Protein AF-A0A838IVP4-F1 (afdb_monomer)

Mean predicted aligned error: 7.61 Å

Foldseek 3Di:
DDPPVAVVVVVVQVVCVVVVDQFDEAECEQPAADDYDDTHAYEYEYEQNQDAHSQVVLVVCPVVYFYEEAKYVFQPQWDWDWDADPVRDIDIDTDDGDADPVRHGDGRIDGTPHYDYQDPVCVVVVDRPRVVVRVVRSVVVVVVVVPPD

Radius of gyration: 17.51 Å; Cα contacts (8 Å, |Δi|>4): 253; chains: 1; bounding box: 40×42×55 Å

pLDDT: mean 85.74, std 12.8, range [40.28, 98.19]

Solvent-accessible surface area (backbone atoms only — not comparable to full-atom values): 8438 Å² total; per-residue (Å²): 131,85,80,62,56,62,68,48,50,55,50,50,51,51,53,40,42,74,74,66,50,79,64,50,77,49,78,31,57,77,29,77,54,74,80,91,89,90,83,70,56,36,22,36,37,38,24,59,66,12,23,35,36,33,32,46,50,45,54,73,37,44,87,74,27,50,28,27,10,34,54,30,59,47,44,35,25,45,44,68,47,80,43,83,42,98,88,76,49,75,45,78,41,80,75,47,74,42,58,43,98,86,68,47,76,37,61,38,49,42,77,37,78,44,74,33,72,85,49,66,73,49,35,75,72,75,45,53,59,37,61,53,52,36,54,50,54,40,48,51,54,50,50,57,69,64,70,75,116

Secondary structure (DSSP, 8-state):
----HHHHHHHHHHHHHHTT---EEEE-TT---------SSEEEEE-TT--THHHHHHHHHBTTBEEEES---S-TTEEEEEEE-TTS-EEEEEEEE-B-TTSPBPPSSPPPSEE----HHHHHTT--HHHHHHHHHHHHHHHHHHTT-

Sequence (149 aa):
PALRVAPRVHALVAEATAAGATAIIVDVRDNPGGALTDCGPIAVVVNGASASCAEFLALDLQGRGLVIGEQTAGVADSTTAFFALPNGAGLQVTTAMVQNADGSTYASSVMPDVPVDDDLMVLANGIDAPLQAALEAVREALEAASGGL

Structure (mmCIF, N/CA/C/O backbone):
data_AF-A0A838IVP4-F1
#
_entry.id   AF-A0A838IVP4-F1
#
loop_
_atom_site.group_PDB
_atom_site.id
_atom_site.type_symbol
_atom_site.label_atom_id
_atom_site.label_alt_id
_atom_site.label_comp_id
_atom_site.label_asym_id
_atom_site.label_entity_id
_atom_site.label_seq_id
_atom_site.pdbx_PDB_ins_code
_atom_site.Cartn_x
_atom_site.Cartn_y
_atom_site.Cartn_z
_atom_site.occupancy
_atom_site.B_iso_or_equiv
_atom_site.auth_seq_id
_atom_site.auth_comp_id
_atom_site.auth_asym_id
_atom_site.auth_atom_id
_atom_site.pdbx_PDB_model_num
ATOM 1 N N . PRO A 1 1 ? -11.445 -1.446 -24.063 1.00 44.41 1 PRO A N 1
ATOM 2 C CA . PRO A 1 1 ? -12.098 -0.434 -23.197 1.00 44.41 1 PRO A CA 1
ATOM 3 C C . PRO A 1 1 ? -11.256 -0.156 -21.942 1.00 44.41 1 PRO A C 1
ATOM 5 O O . PRO A 1 1 ? -10.952 -1.087 -21.206 1.00 44.41 1 PRO A O 1
ATOM 8 N N . ALA A 1 2 ? -10.820 1.092 -21.740 1.00 49.38 2 ALA A N 1
ATOM 9 C CA . ALA A 1 2 ? -10.017 1.462 -20.573 1.00 49.38 2 ALA A CA 1
ATOM 10 C C . ALA A 1 2 ? -10.824 1.234 -19.286 1.00 49.38 2 ALA A C 1
ATOM 12 O O . ALA A 1 2 ? -11.928 1.766 -19.141 1.00 49.38 2 ALA A O 1
ATOM 13 N N . LEU A 1 3 ? -10.285 0.417 -18.379 1.00 52.03 3 LEU A N 1
ATOM 14 C CA . LEU A 1 3 ? -10.863 0.165 -17.065 1.00 52.03 3 LEU A CA 1
ATOM 15 C C . LEU A 1 3 ? -10.894 1.497 -16.297 1.00 52.03 3 LEU A C 1
ATOM 17 O O . LEU A 1 3 ? -9.851 2.045 -15.949 1.00 52.03 3 LEU A O 1
ATOM 21 N N . ARG A 1 4 ? -12.084 2.059 -16.056 1.00 70.50 4 ARG A N 1
ATOM 22 C CA . ARG A 1 4 ? -12.240 3.273 -15.237 1.00 70.50 4 ARG A CA 1
ATOM 23 C C . ARG A 1 4 ? -12.262 2.897 -13.756 1.00 70.50 4 ARG A C 1
ATOM 25 O O . ARG A 1 4 ? -13.304 2.974 -13.113 1.00 70.50 4 ARG A O 1
ATOM 32 N N . VAL A 1 5 ? -11.110 2.460 -13.247 1.00 70.69 5 VAL A N 1
ATOM 33 C CA . VAL A 1 5 ? -10.949 1.960 -11.871 1.00 70.69 5 VAL A CA 1
ATOM 34 C C . VAL A 1 5 ? -11.317 3.028 -10.847 1.00 70.69 5 VAL A C 1
ATOM 36 O O . VAL A 1 5 ? -12.190 2.780 -10.028 1.00 70.69 5 VAL A O 1
ATOM 39 N N . ALA A 1 6 ? -10.750 4.235 -10.939 1.00 71.75 6 ALA A N 1
ATOM 40 C CA . ALA A 1 6 ? -11.013 5.287 -9.953 1.00 71.75 6 ALA A CA 1
ATOM 41 C C . ALA A 1 6 ? -12.509 5.667 -9.858 1.00 71.75 6 ALA A C 1
ATOM 43 O O . ALA A 1 6 ? -13.072 5.558 -8.770 1.00 71.75 6 ALA A O 1
ATOM 44 N N . PRO A 1 7 ? -13.225 5.980 -10.961 1.00 79.38 7 PRO A N 1
ATOM 45 C CA . PRO A 1 7 ? -14.673 6.201 -10.895 1.00 79.38 7 PRO A CA 1
ATOM 46 C C . PRO A 1 7 ? -15.460 5.015 -10.326 1.00 79.38 7 PRO A C 1
ATOM 48 O O . PRO A 1 7 ? -16.473 5.215 -9.662 1.00 79.38 7 PRO A O 1
ATOM 51 N N . ARG A 1 8 ? -15.004 3.779 -10.572 1.00 82.81 8 ARG A N 1
ATOM 52 C CA . ARG A 1 8 ? -15.633 2.582 -10.008 1.00 82.81 8 ARG A CA 1
ATOM 53 C C . ARG A 1 8 ? -15.407 2.479 -8.501 1.00 82.81 8 ARG A C 1
ATOM 55 O O . ARG A 1 8 ? -16.356 2.142 -7.806 1.00 82.81 8 ARG A O 1
ATOM 62 N N . VAL A 1 9 ? -14.210 2.792 -8.004 1.00 81.44 9 VAL A N 1
ATOM 63 C CA . VAL A 1 9 ? -13.911 2.828 -6.563 1.00 81.44 9 VAL A CA 1
ATOM 64 C C . VAL A 1 9 ? -14.780 3.875 -5.869 1.00 81.44 9 VAL A C 1
ATOM 66 O O . VAL A 1 9 ? -15.460 3.530 -4.911 1.00 81.44 9 VAL A O 1
ATOM 69 N N . HIS A 1 10 ? -14.872 5.099 -6.401 1.00 79.50 10 HIS A N 1
ATOM 70 C CA . HIS A 1 10 ? -15.760 6.127 -5.838 1.00 79.50 10 HIS A CA 1
ATOM 71 C C . HIS A 1 10 ? -17.225 5.674 -5.789 1.00 79.50 10 HIS A C 1
ATOM 73 O O . HIS A 1 10 ? -17.902 5.885 -4.785 1.00 79.50 10 HIS A O 1
ATOM 79 N N . ALA A 1 11 ? -17.717 5.029 -6.853 1.00 82.38 11 ALA A N 1
ATOM 80 C CA . ALA A 1 11 ? -19.081 4.509 -6.884 1.00 82.38 11 ALA A CA 1
ATOM 81 C C . ALA A 1 11 ? -19.301 3.408 -5.834 1.00 82.38 11 ALA A C 1
ATOM 83 O O . ALA A 1 11 ? -20.294 3.448 -5.118 1.00 82.38 11 ALA A O 1
ATOM 84 N N . LEU A 1 12 ? -18.361 2.466 -5.702 1.00 86.19 12 LEU A N 1
ATOM 85 C CA . LEU A 1 12 ? -18.439 1.387 -4.713 1.00 86.19 12 LEU A CA 1
ATOM 86 C C . LEU A 1 12 ? -1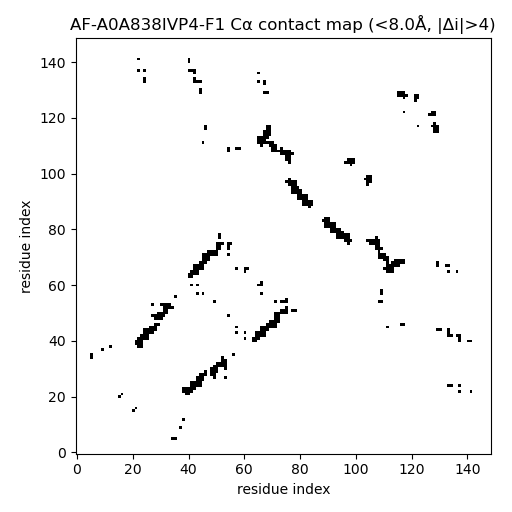8.369 1.914 -3.276 1.00 86.19 12 LEU A C 1
ATOM 88 O O . LEU A 1 12 ? -19.112 1.440 -2.422 1.00 86.19 12 LEU A O 1
ATOM 92 N N . VAL A 1 13 ? -17.524 2.914 -3.014 1.00 85.88 13 VAL A N 1
ATOM 93 C CA . VAL A 1 13 ? -17.468 3.592 -1.712 1.00 85.88 13 VAL A CA 1
ATOM 94 C C . VAL A 1 13 ? -18.801 4.276 -1.417 1.00 85.88 13 VAL A C 1
ATOM 96 O O . VAL A 1 13 ? -19.362 4.069 -0.347 1.00 85.88 13 VAL A O 1
ATOM 99 N N . ALA A 1 14 ? -19.360 5.019 -2.377 1.00 82.12 14 ALA A N 1
ATOM 100 C CA . ALA A 1 14 ? -20.654 5.675 -2.205 1.00 82.12 14 ALA A CA 1
ATOM 101 C C . ALA A 1 14 ? -21.798 4.671 -1.963 1.00 82.12 14 ALA A C 1
ATOM 103 O O . ALA A 1 14 ? -22.635 4.898 -1.090 1.00 82.12 14 ALA A O 1
ATOM 104 N N . GLU A 1 15 ? -21.823 3.553 -2.696 1.00 89.31 15 GLU A N 1
ATOM 105 C CA . GLU A 1 15 ? -22.780 2.455 -2.502 1.00 89.31 15 GLU A CA 1
ATOM 106 C C . GLU A 1 15 ? -22.645 1.831 -1.103 1.00 89.31 15 GLU A C 1
ATOM 108 O O . GLU A 1 15 ? -23.648 1.655 -0.408 1.00 89.31 15 GLU A O 1
ATOM 113 N N . ALA A 1 16 ? -21.418 1.547 -0.657 1.00 85.94 16 ALA A N 1
ATOM 114 C CA . ALA A 1 16 ? -21.156 0.982 0.664 1.00 85.94 16 ALA A CA 1
ATOM 115 C C . ALA A 1 16 ? -21.564 1.945 1.789 1.00 85.94 16 ALA A C 1
ATOM 117 O O . ALA A 1 16 ? -22.243 1.538 2.732 1.00 85.94 16 ALA A O 1
ATOM 118 N N . THR A 1 17 ? -21.223 3.232 1.674 1.00 89.12 17 THR A N 1
ATOM 119 C CA . THR A 1 17 ? -21.640 4.262 2.636 1.00 89.12 17 THR A CA 1
ATOM 120 C C . THR A 1 17 ? -23.161 4.403 2.680 1.00 89.12 17 THR A C 1
ATOM 122 O O . THR A 1 17 ? -23.735 4.463 3.766 1.00 89.12 17 THR A O 1
ATOM 125 N N . ALA A 1 18 ? -23.846 4.383 1.530 1.00 86.94 18 ALA A N 1
ATOM 126 C CA . ALA A 1 18 ? -25.310 4.409 1.478 1.00 86.94 18 ALA A CA 1
ATOM 127 C C . ALA A 1 18 ? -25.954 3.165 2.122 1.00 86.94 18 ALA A C 1
ATOM 129 O O . ALA A 1 18 ? -27.059 3.252 2.656 1.00 86.94 18 ALA A O 1
ATOM 130 N N . ALA A 1 19 ? -25.255 2.027 2.115 1.00 91.75 19 ALA A N 1
ATOM 131 C CA . ALA A 1 19 ? -25.651 0.803 2.808 1.00 91.75 19 ALA A CA 1
ATOM 132 C C . ALA A 1 19 ? -25.294 0.789 4.312 1.00 91.75 19 ALA A C 1
ATOM 134 O O . ALA A 1 19 ? -25.546 -0.208 4.987 1.00 91.75 19 ALA A O 1
ATOM 135 N N . GLY A 1 20 ? -24.734 1.879 4.849 1.00 89.62 20 GLY A N 1
ATOM 136 C CA . GLY A 1 20 ? -24.399 2.022 6.268 1.00 89.62 20 GLY A CA 1
ATOM 137 C C . GLY A 1 20 ? -22.970 1.620 6.640 1.00 89.62 20 GLY A C 1
ATOM 138 O O . GLY A 1 20 ? -22.672 1.527 7.828 1.00 89.62 20 GLY A O 1
ATOM 139 N N . ALA A 1 21 ? -22.079 1.387 5.669 1.00 86.44 21 ALA A N 1
ATOM 140 C CA . ALA A 1 21 ? -20.661 1.194 5.964 1.00 86.44 21 ALA A CA 1
ATOM 141 C C . ALA A 1 21 ? -20.048 2.488 6.521 1.00 86.44 21 ALA A C 1
ATOM 143 O O . ALA A 1 21 ? -20.184 3.561 5.931 1.00 86.44 21 ALA A O 1
ATOM 144 N N . THR A 1 22 ? -19.353 2.376 7.651 1.00 84.69 22 THR A N 1
ATOM 145 C CA . THR A 1 22 ? -18.769 3.513 8.382 1.00 84.69 22 THR A CA 1
ATOM 146 C C . THR A 1 22 ? -17.251 3.604 8.263 1.00 84.69 22 THR A C 1
ATOM 148 O O . THR A 1 22 ? -16.674 4.616 8.655 1.00 84.69 22 THR A O 1
ATOM 151 N N . ALA A 1 23 ? -16.598 2.579 7.711 1.00 83.06 23 ALA A N 1
ATOM 152 C CA . ALA A 1 23 ? -15.155 2.544 7.522 1.00 83.06 23 ALA A CA 1
ATOM 153 C C . ALA A 1 23 ? -14.744 1.674 6.329 1.00 83.06 23 ALA A C 1
ATOM 155 O O . ALA A 1 23 ? -15.552 0.910 5.793 1.00 83.06 23 ALA A O 1
ATOM 156 N N . ILE A 1 24 ? -13.483 1.814 5.916 1.00 83.62 24 ILE A N 1
ATOM 157 C CA . ILE A 1 24 ? -12.900 1.119 4.766 1.00 83.62 24 ILE A CA 1
ATOM 158 C C . ILE A 1 24 ? -11.581 0.470 5.195 1.00 83.62 24 ILE A C 1
ATOM 160 O O . ILE A 1 24 ? -10.732 1.116 5.805 1.00 83.62 24 ILE A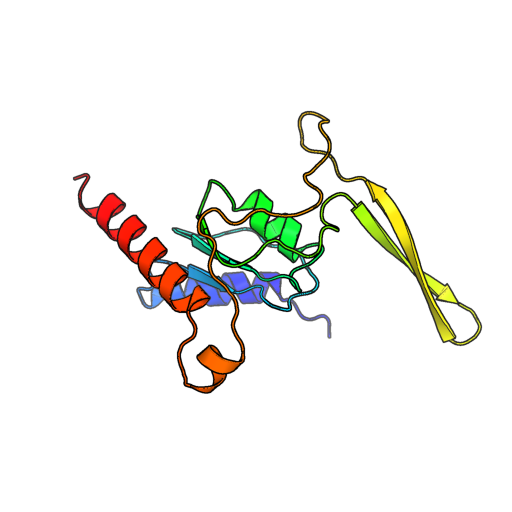 O 1
ATOM 164 N N . ILE A 1 25 ? -11.403 -0.799 4.831 1.00 82.38 25 ILE A N 1
ATOM 165 C CA . ILE A 1 25 ? -10.097 -1.464 4.841 1.00 82.38 25 ILE A CA 1
ATOM 166 C C . ILE A 1 25 ? -9.584 -1.449 3.407 1.00 82.38 25 ILE A C 1
ATOM 168 O O . ILE A 1 25 ? -10.286 -1.893 2.494 1.00 82.38 25 ILE A O 1
ATOM 172 N N . VAL A 1 26 ? -8.380 -0.917 3.210 1.00 83.56 26 VAL A N 1
ATOM 173 C CA . VAL A 1 26 ? -7.724 -0.894 1.903 1.00 83.56 26 VAL A CA 1
ATOM 174 C C . VAL A 1 26 ? -6.640 -1.965 1.900 1.00 83.56 26 VAL A C 1
ATOM 176 O O . VAL A 1 26 ? -5.555 -1.769 2.441 1.00 83.56 26 VAL A O 1
ATOM 179 N N . ASP A 1 27 ? -6.957 -3.113 1.305 1.00 83.12 27 ASP A N 1
ATOM 180 C CA . ASP A 1 27 ? -5.996 -4.198 1.115 1.00 83.12 27 ASP A CA 1
ATOM 181 C C . ASP A 1 27 ? -5.228 -3.985 -0.196 1.00 83.12 27 ASP A C 1
ATOM 183 O O . ASP A 1 27 ? -5.810 -4.002 -1.287 1.00 83.12 27 ASP A O 1
ATOM 187 N N . VAL A 1 28 ? -3.925 -3.727 -0.080 1.00 80.62 28 VAL A N 1
ATOM 188 C CA . VAL A 1 28 ? -2.997 -3.584 -1.212 1.00 80.62 28 VAL A CA 1
ATOM 189 C C . VAL A 1 28 ? -1.864 -4.605 -1.159 1.00 80.62 28 VAL A C 1
ATOM 191 O O . VAL A 1 28 ? -0.834 -4.416 -1.819 1.00 80.62 28 VAL A O 1
ATOM 194 N N . ARG A 1 29 ? -2.042 -5.705 -0.416 1.00 81.44 29 ARG A N 1
ATOM 195 C CA . ARG A 1 29 ? -1.151 -6.861 -0.544 1.00 81.44 29 ARG A CA 1
ATOM 196 C C . ARG A 1 29 ? -1.133 -7.311 -2.000 1.00 81.44 29 ARG A C 1
ATOM 198 O O . ARG A 1 29 ? -2.160 -7.316 -2.683 1.00 81.44 29 ARG A O 1
ATOM 205 N N . ASP A 1 30 ? 0.068 -7.582 -2.497 1.00 76.19 30 ASP A N 1
ATOM 206 C CA . ASP A 1 30 ? 0.324 -8.001 -3.879 1.00 76.19 30 ASP A CA 1
ATOM 207 C C . ASP A 1 30 ? -0.138 -7.008 -4.975 1.00 76.19 30 ASP A C 1
ATOM 209 O O . ASP A 1 30 ? -0.232 -7.366 -6.154 1.00 76.19 30 ASP A O 1
ATOM 213 N N . ASN A 1 31 ? -0.415 -5.742 -4.627 1.00 75.06 31 ASN A N 1
ATOM 214 C CA . ASN A 1 31 ? -0.797 -4.708 -5.591 1.00 75.06 31 ASN A CA 1
ATOM 215 C C . ASN A 1 31 ? 0.441 -3.977 -6.164 1.00 75.06 31 ASN A C 1
ATOM 217 O O . ASN A 1 31 ? 1.194 -3.370 -5.402 1.00 75.06 31 ASN A O 1
ATOM 221 N N . PRO A 1 32 ? 0.634 -3.948 -7.500 1.00 52.62 32 PRO A N 1
ATOM 222 C CA . PRO A 1 32 ? 1.786 -3.299 -8.129 1.00 52.62 32 PRO A CA 1
ATOM 223 C C . PRO A 1 32 ? 1.630 -1.783 -8.399 1.00 52.62 32 PRO A C 1
ATOM 225 O O . PRO A 1 32 ? 2.589 -1.170 -8.867 1.00 52.62 32 PRO A O 1
ATOM 228 N N . GLY A 1 33 ? 0.457 -1.163 -8.174 1.00 60.50 33 GLY A N 1
ATOM 229 C CA . GLY A 1 33 ? 0.285 0.305 -8.201 1.00 60.50 33 GLY A CA 1
ATOM 230 C C . GLY A 1 33 ? -0.967 0.893 -8.905 1.00 60.50 33 GLY A C 1
ATOM 231 O O . GLY A 1 33 ? -1.844 0.168 -9.371 1.00 60.50 33 GLY A O 1
ATOM 232 N N . GLY A 1 34 ? -1.072 2.239 -8.970 1.00 63.06 34 GLY A N 1
ATOM 233 C CA . GLY A 1 34 ? -2.248 3.035 -9.397 1.00 63.06 34 GLY A CA 1
ATOM 234 C C . GLY A 1 34 ? -2.372 4.422 -8.708 1.00 63.06 34 GLY A C 1
ATOM 235 O O . GLY A 1 34 ? -1.447 4.845 -8.029 1.00 63.06 34 GLY A O 1
ATOM 236 N N . ALA A 1 35 ? -3.501 5.142 -8.863 1.00 50.53 35 ALA A N 1
ATOM 237 C CA . ALA A 1 35 ? -3.775 6.451 -8.218 1.00 50.53 35 ALA A CA 1
ATOM 238 C C . ALA A 1 35 ? -5.163 6.491 -7.539 1.00 50.53 35 ALA A C 1
ATOM 240 O O . ALA A 1 35 ? -6.118 5.965 -8.118 1.00 50.53 35 ALA A O 1
ATOM 241 N N . LEU A 1 36 ? -5.292 7.124 -6.358 1.00 54.28 36 LEU A N 1
ATOM 242 C CA . LEU A 1 36 ? -6.507 7.102 -5.514 1.00 54.28 36 LEU A CA 1
ATOM 243 C C . LEU A 1 36 ? -6.688 8.375 -4.654 1.00 54.28 36 LEU A C 1
ATOM 245 O O . LEU A 1 36 ? -5.723 8.877 -4.088 1.00 54.28 36 LEU A O 1
ATOM 249 N N . THR A 1 37 ? -7.933 8.853 -4.508 1.00 50.12 37 THR A N 1
ATOM 250 C CA . THR A 1 37 ? -8.342 9.943 -3.591 1.00 50.12 37 THR A CA 1
ATOM 251 C C . THR A 1 37 ? -9.774 9.694 -3.074 1.00 50.12 37 THR A C 1
ATOM 253 O O . THR A 1 37 ? -10.651 9.608 -3.920 1.00 50.12 37 THR A O 1
ATOM 256 N N . ASP A 1 38 ? -9.990 9.568 -1.747 1.00 50.59 38 ASP A N 1
ATOM 257 C CA . ASP A 1 38 ? -11.253 9.679 -0.938 1.00 50.59 38 ASP A CA 1
ATOM 258 C C . ASP A 1 38 ? -11.541 8.482 0.012 1.00 50.59 38 ASP A C 1
ATOM 260 O O . ASP A 1 38 ? -11.954 7.427 -0.472 1.00 50.59 38 ASP A O 1
ATOM 264 N N . CYS A 1 39 ? -11.442 8.640 1.355 1.00 52.34 39 CYS A N 1
ATOM 265 C CA . CYS A 1 39 ? -11.995 7.685 2.356 1.00 52.34 39 CYS A CA 1
ATOM 266 C C . CYS A 1 39 ? -12.251 8.298 3.773 1.00 52.34 39 CYS A C 1
ATOM 268 O O . CYS A 1 39 ? -11.693 9.346 4.099 1.00 52.34 39 CYS A O 1
ATOM 270 N N . GLY A 1 40 ? -13.084 7.626 4.601 1.00 63.19 40 GLY A N 1
ATOM 271 C CA . GLY A 1 40 ? -13.333 7.867 6.051 1.00 63.19 40 GLY A CA 1
ATOM 272 C C . GLY A 1 40 ? -12.235 7.273 6.960 1.00 63.19 40 GLY A C 1
ATOM 273 O O . GLY A 1 40 ? -11.094 7.322 6.534 1.00 63.19 40 GLY A O 1
ATOM 274 N N . PRO A 1 41 ? -12.494 6.723 8.172 1.00 76.44 41 PRO A N 1
ATOM 275 C CA . PRO A 1 41 ? -11.473 5.985 8.937 1.00 76.44 41 PRO A CA 1
ATOM 276 C C . PRO A 1 41 ? -10.899 4.812 8.127 1.00 76.44 41 PRO A C 1
ATOM 278 O O . PRO A 1 41 ? -11.665 4.076 7.494 1.00 76.44 41 PRO A O 1
ATOM 281 N N . ILE A 1 42 ? -9.570 4.654 8.138 1.00 84.50 42 ILE A N 1
ATOM 282 C CA . ILE A 1 42 ? -8.834 3.740 7.246 1.00 84.50 42 ILE A CA 1
ATOM 283 C C . ILE A 1 42 ? -7.821 2.914 8.038 1.00 84.50 42 ILE A C 1
ATOM 285 O O . ILE A 1 42 ? -7.117 3.447 8.895 1.00 84.50 42 ILE A O 1
ATOM 289 N N . ALA A 1 43 ? -7.694 1.642 7.674 1.00 92.00 43 ALA A N 1
ATOM 290 C CA . ALA A 1 43 ? -6.471 0.870 7.869 1.00 92.00 43 ALA A CA 1
ATOM 291 C C . ALA A 1 43 ? -5.978 0.347 6.514 1.00 92.00 43 ALA A C 1
ATOM 293 O O . ALA A 1 43 ? -6.787 0.009 5.638 1.00 92.00 43 ALA A O 1
ATOM 294 N N . VAL A 1 44 ? -4.657 0.304 6.346 1.00 94.12 44 VAL A N 1
ATOM 295 C CA . VAL A 1 44 ? -3.979 -0.164 5.131 1.00 94.12 44 VAL A CA 1
ATOM 296 C C . VAL A 1 44 ? -3.206 -1.430 5.467 1.00 94.12 44 VAL A C 1
ATOM 298 O O . VAL A 1 44 ? -2.417 -1.427 6.409 1.00 94.12 44 VAL A O 1
ATOM 301 N N . VAL A 1 45 ? -3.418 -2.498 4.698 1.00 96.75 45 VAL A N 1
ATOM 302 C CA . VAL A 1 45 ? -2.689 -3.763 4.873 1.00 96.75 45 VAL A CA 1
ATOM 303 C C . VAL A 1 45 ? -1.597 -3.880 3.809 1.00 96.75 45 VAL A C 1
ATOM 305 O O . VAL A 1 45 ? -1.880 -3.713 2.619 1.00 96.75 45 VAL A O 1
ATOM 308 N N . VAL A 1 46 ? -0.362 -4.157 4.239 1.00 97.31 46 VAL A N 1
ATOM 309 C CA . VAL A 1 46 ? 0.838 -4.266 3.389 1.00 97.31 46 VAL A CA 1
ATOM 310 C C . VAL A 1 46 ? 1.669 -5.507 3.726 1.00 97.31 46 VAL A C 1
ATOM 312 O O . VAL A 1 46 ? 1.611 -6.015 4.842 1.00 97.31 46 VAL A O 1
ATOM 315 N N . ASN A 1 47 ? 2.473 -5.980 2.775 1.00 96.50 47 ASN A N 1
ATOM 316 C CA . ASN A 1 47 ? 3.463 -7.037 3.003 1.00 96.50 47 ASN A CA 1
ATOM 317 C C . ASN A 1 47 ? 4.770 -6.752 2.237 1.00 96.50 47 ASN A C 1
ATOM 319 O O . ASN A 1 47 ? 4.882 -5.746 1.528 1.00 96.50 47 ASN A O 1
ATOM 323 N N . GLY A 1 48 ? 5.746 -7.663 2.323 1.00 94.94 48 GLY A N 1
ATOM 324 C CA . GLY A 1 48 ? 7.018 -7.543 1.594 1.00 94.94 48 GLY A CA 1
ATOM 325 C C . GLY A 1 48 ? 6.908 -7.477 0.062 1.00 94.94 48 GLY A C 1
ATOM 326 O O . GLY A 1 48 ? 7.866 -7.077 -0.602 1.00 94.94 48 GLY A O 1
ATOM 327 N N . ALA A 1 49 ? 5.759 -7.845 -0.513 1.00 93.88 49 ALA A N 1
ATOM 328 C CA . ALA A 1 49 ? 5.493 -7.762 -1.948 1.00 93.88 49 ALA A CA 1
ATOM 329 C C . ALA A 1 49 ? 4.780 -6.460 -2.364 1.00 93.88 49 ALA A C 1
ATOM 331 O O . ALA A 1 49 ? 4.742 -6.144 -3.557 1.00 93.88 49 ALA A O 1
ATOM 332 N N . SER A 1 50 ? 4.247 -5.680 -1.417 1.00 95.31 50 SER A N 1
ATOM 333 C CA . SER A 1 50 ? 3.689 -4.353 -1.688 1.00 95.31 50 SER A CA 1
ATOM 334 C C . SER A 1 50 ? 4.790 -3.415 -2.197 1.00 95.31 50 SER A C 1
ATOM 336 O O . SER A 1 50 ? 5.823 -3.244 -1.550 1.00 95.31 50 SER A O 1
ATOM 338 N N . ALA A 1 51 ? 4.578 -2.809 -3.369 1.00 92.06 51 ALA A N 1
ATOM 339 C CA . ALA A 1 51 ? 5.601 -2.040 -4.075 1.00 92.06 51 ALA A CA 1
ATOM 340 C C . ALA A 1 51 ? 5.021 -0.827 -4.825 1.00 92.06 51 ALA A C 1
ATOM 342 O O . ALA A 1 51 ? 3.846 -0.794 -5.200 1.00 92.06 51 ALA A O 1
ATOM 343 N N . SER A 1 52 ? 5.870 0.159 -5.115 1.00 90.69 52 SER A N 1
ATOM 344 C CA . SER A 1 52 ? 5.565 1.299 -5.986 1.00 90.69 52 SER A CA 1
ATOM 345 C C . SER A 1 52 ? 4.320 2.067 -5.522 1.00 90.69 52 SER A C 1
ATOM 347 O O . SER A 1 52 ? 4.314 2.579 -4.408 1.00 90.69 52 SER A O 1
ATOM 349 N N . CYS A 1 53 ? 3.246 2.193 -6.315 1.00 85.88 53 CYS A N 1
ATOM 350 C CA . CYS A 1 53 ? 2.088 2.984 -5.873 1.00 85.88 53 CYS A CA 1
ATOM 351 C C . CYS A 1 53 ? 1.329 2.402 -4.682 1.00 85.88 53 CYS A C 1
ATOM 353 O O . CYS A 1 53 ? 0.613 3.161 -4.036 1.00 85.88 53 CYS A O 1
ATOM 355 N N . ALA A 1 54 ? 1.496 1.117 -4.356 1.00 88.88 54 ALA A N 1
ATOM 356 C CA . ALA A 1 54 ? 1.011 0.604 -3.078 1.00 88.88 54 ALA A CA 1
ATOM 357 C C . ALA A 1 54 ? 1.784 1.230 -1.904 1.00 88.88 54 ALA A C 1
ATOM 359 O O . ALA A 1 54 ? 1.182 1.576 -0.893 1.00 88.88 54 ALA A O 1
ATOM 360 N N . GLU A 1 55 ? 3.090 1.455 -2.062 1.00 92.88 55 GLU A N 1
ATOM 361 C CA . GLU A 1 55 ? 3.923 2.111 -1.051 1.00 92.88 55 GLU A CA 1
ATOM 362 C C . GLU A 1 55 ? 3.638 3.613 -0.965 1.00 92.88 55 GLU A C 1
ATOM 364 O O . GLU A 1 55 ? 3.501 4.128 0.139 1.00 92.88 55 GLU A O 1
ATOM 369 N N .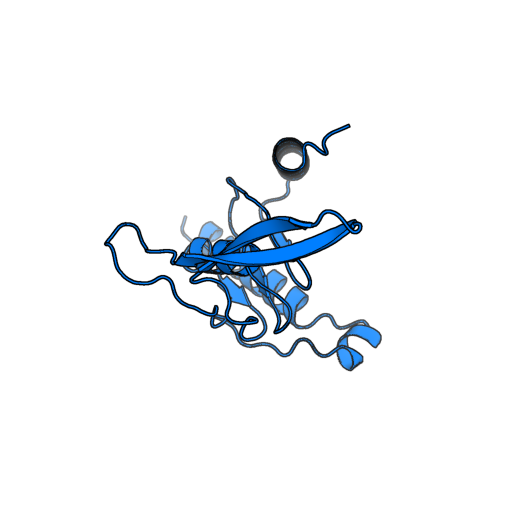 PHE A 1 56 ? 3.468 4.301 -2.104 1.00 88.94 56 PHE A N 1
ATOM 370 C CA . PHE A 1 56 ? 3.001 5.697 -2.114 1.00 88.94 56 PHE A CA 1
ATOM 371 C C . PHE A 1 56 ? 1.667 5.834 -1.380 1.00 88.94 56 PHE A C 1
ATOM 373 O O . PHE A 1 56 ? 1.515 6.696 -0.522 1.00 88.94 56 PHE A O 1
ATOM 380 N N . LEU A 1 57 ? 0.710 4.948 -1.675 1.00 86.81 57 LEU A N 1
ATOM 381 C CA . LEU A 1 57 ? -0.591 4.958 -1.018 1.00 86.81 57 LEU A CA 1
ATOM 382 C C . LEU A 1 57 ? -0.462 4.718 0.486 1.00 86.81 57 LEU A C 1
ATOM 384 O O . LEU A 1 57 ? -1.072 5.440 1.268 1.00 86.81 57 LEU A O 1
ATOM 388 N N . ALA A 1 58 ? 0.308 3.709 0.891 1.00 91.81 58 ALA A N 1
ATOM 389 C CA . ALA A 1 58 ? 0.491 3.396 2.297 1.00 91.81 58 ALA A CA 1
ATOM 390 C C . ALA A 1 58 ? 1.164 4.559 3.041 1.00 91.81 58 ALA A C 1
ATOM 392 O O . ALA A 1 58 ? 0.658 4.947 4.085 1.00 91.81 58 ALA A O 1
ATOM 393 N N . LEU A 1 59 ? 2.205 5.186 2.480 1.00 90.69 59 LEU A N 1
ATOM 394 C CA . LEU A 1 59 ? 2.868 6.358 3.071 1.00 90.69 59 LEU A CA 1
ATOM 395 C C . LEU A 1 59 ? 1.955 7.585 3.147 1.00 90.69 59 LEU A C 1
ATOM 397 O O . LEU A 1 59 ? 1.899 8.230 4.190 1.00 90.69 59 LEU A O 1
ATOM 401 N N . ASP A 1 60 ? 1.213 7.893 2.083 1.00 87.31 60 ASP A N 1
ATOM 402 C CA . ASP A 1 60 ? 0.306 9.048 2.049 1.00 87.31 60 ASP A CA 1
ATOM 403 C C . ASP A 1 60 ? -0.904 8.877 2.987 1.00 87.31 60 ASP A C 1
ATOM 405 O O . ASP A 1 60 ? -1.484 9.861 3.465 1.00 87.31 60 ASP A O 1
ATOM 409 N N . LEU A 1 61 ? -1.311 7.628 3.240 1.00 87.50 61 LEU A N 1
ATOM 410 C CA . LEU A 1 61 ? -2.361 7.292 4.200 1.00 87.50 61 LEU A CA 1
ATOM 411 C C . LEU A 1 61 ? -1.829 7.092 5.624 1.00 87.50 61 LEU A C 1
ATOM 413 O O . LEU A 1 61 ? -2.615 7.211 6.568 1.00 87.50 61 LEU A O 1
ATOM 417 N N . GLN A 1 62 ? -0.531 6.847 5.806 1.00 88.50 62 GLN A N 1
ATOM 418 C CA . GLN A 1 62 ? 0.087 6.731 7.123 1.00 88.50 62 GLN A CA 1
ATOM 419 C C . GLN A 1 62 ? -0.045 8.065 7.871 1.00 88.50 62 GLN A C 1
ATOM 421 O O . GLN A 1 62 ? 0.290 9.135 7.364 1.00 88.50 62 GLN A O 1
ATOM 426 N N . GLY A 1 63 ? -0.618 8.023 9.073 1.00 82.50 63 GLY A N 1
ATOM 427 C CA . GLY A 1 63 ? -0.979 9.220 9.843 1.00 82.50 63 GLY A CA 1
ATOM 428 C C . GLY A 1 63 ? -2.395 9.754 9.580 1.00 82.50 63 GLY A C 1
ATOM 429 O O . GLY A 1 63 ? -2.905 10.528 10.389 1.00 82.50 63 GLY A O 1
ATOM 430 N N . ARG A 1 64 ? -3.072 9.308 8.510 1.00 82.31 64 ARG A N 1
ATOM 431 C CA . ARG A 1 64 ? -4.545 9.390 8.375 1.00 82.31 64 ARG A CA 1
ATOM 432 C C . ARG A 1 64 ? -5.233 8.112 8.860 1.00 82.31 64 ARG A C 1
ATOM 434 O O . ARG A 1 64 ? -6.365 8.171 9.331 1.00 82.31 64 ARG A O 1
ATOM 441 N N . GLY A 1 65 ? -4.547 6.985 8.728 1.00 86.75 65 GLY A N 1
ATOM 442 C CA . GLY A 1 65 ? -4.906 5.669 9.237 1.00 86.75 65 GLY A CA 1
ATOM 443 C C . GLY A 1 65 ? -3.654 4.913 9.676 1.00 86.75 65 GLY A C 1
A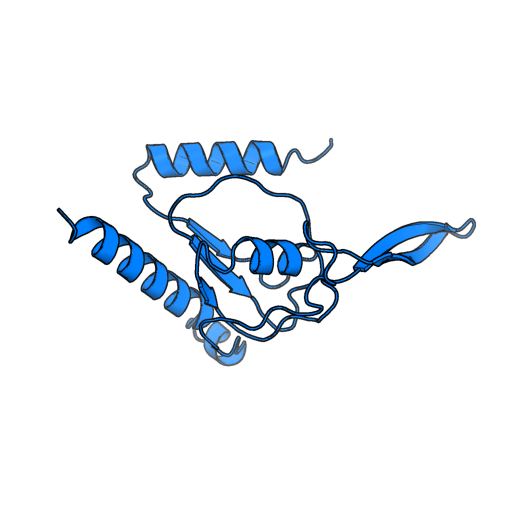TOM 444 O O . GLY A 1 65 ? -2.547 5.450 9.581 1.00 86.75 65 GLY A O 1
ATOM 445 N N . LEU A 1 66 ? -3.841 3.683 10.155 1.00 93.38 66 LEU A N 1
ATOM 446 C CA . LEU A 1 66 ? -2.732 2.797 10.515 1.00 93.38 66 LEU A CA 1
ATOM 447 C C . LEU A 1 66 ? -2.326 1.930 9.322 1.00 93.38 66 LEU A C 1
ATOM 449 O O . LEU A 1 66 ? -3.187 1.361 8.642 1.00 93.38 66 LEU A O 1
ATOM 453 N N . VAL A 1 67 ? -1.019 1.810 9.100 1.00 96.56 67 VAL A N 1
ATOM 454 C CA . VAL A 1 67 ? -0.423 0.829 8.188 1.00 96.56 67 VAL A CA 1
ATOM 455 C C . VAL A 1 67 ? -0.054 -0.422 8.981 1.00 96.56 67 VAL A C 1
ATOM 457 O O . VAL A 1 67 ? 0.585 -0.344 10.030 1.00 96.56 67 VAL A O 1
ATOM 460 N N . ILE A 1 68 ? -0.477 -1.586 8.497 1.00 98.00 68 ILE A N 1
ATOM 461 C CA . ILE A 1 68 ? -0.431 -2.850 9.237 1.00 98.00 68 ILE A CA 1
ATOM 462 C C . ILE A 1 68 ? 0.163 -3.937 8.349 1.00 98.00 68 ILE A C 1
ATOM 464 O O . ILE A 1 68 ? -0.218 -4.059 7.184 1.00 98.00 68 ILE A O 1
ATOM 468 N N . GLY A 1 69 ? 1.060 -4.744 8.910 1.00 97.56 69 GLY A N 1
ATOM 469 C CA . GLY A 1 69 ? 1.670 -5.875 8.213 1.00 97.56 69 GLY A CA 1
ATOM 470 C C . GLY A 1 69 ? 3.191 -5.846 8.285 1.00 97.56 69 GLY A C 1
ATOM 471 O O . GLY A 1 69 ? 3.751 -5.694 9.370 1.00 97.56 69 GLY A O 1
ATOM 472 N N . GLU A 1 70 ? 3.861 -5.969 7.142 1.00 98.19 70 GLU A N 1
ATOM 473 C CA . GLU A 1 70 ? 5.325 -6.080 7.054 1.00 98.19 70 GLU A CA 1
ATOM 474 C C . GLU A 1 70 ? 5.965 -4.870 6.352 1.00 98.19 70 GLU A C 1
ATOM 476 O O . GLU A 1 70 ? 5.293 -4.085 5.683 1.00 98.19 70 GLU A O 1
ATOM 481 N N . GLN A 1 71 ? 7.291 -4.727 6.473 1.00 97.75 71 GLN A N 1
ATOM 482 C CA . GLN A 1 71 ? 8.052 -3.771 5.660 1.00 97.75 71 GLN A CA 1
ATOM 483 C C . GLN A 1 71 ? 7.846 -4.054 4.165 1.00 97.75 71 GLN A C 1
ATOM 485 O O . GLN A 1 71 ? 7.997 -5.190 3.725 1.00 97.75 71 GLN A O 1
ATOM 490 N N . THR A 1 72 ? 7.574 -3.006 3.387 1.00 97.50 72 THR A N 1
ATOM 491 C CA . THR A 1 72 ? 7.339 -3.098 1.936 1.00 97.50 72 THR A CA 1
ATOM 492 C C . THR A 1 72 ? 8.623 -3.255 1.111 1.00 97.50 72 THR A C 1
ATOM 494 O O . THR A 1 72 ? 9.737 -3.142 1.628 1.00 97.50 72 THR A O 1
ATOM 497 N N . ALA A 1 73 ? 8.470 -3.486 -0.199 1.00 95.88 73 ALA A N 1
ATOM 498 C CA . ALA A 1 73 ? 9.549 -3.856 -1.119 1.00 95.88 73 ALA A CA 1
ATOM 499 C C . ALA A 1 73 ? 10.688 -2.826 -1.259 1.00 95.88 73 ALA A C 1
ATOM 501 O O . ALA A 1 73 ? 11.816 -3.206 -1.581 1.00 95.88 73 ALA A O 1
ATOM 502 N N . GLY A 1 74 ? 10.426 -1.537 -1.032 1.00 94.38 74 GLY A N 1
ATOM 503 C CA . GLY A 1 74 ? 11.464 -0.513 -0.990 1.00 94.38 74 GLY A CA 1
ATOM 504 C C . GLY A 1 74 ? 11.706 0.227 -2.304 1.00 94.38 74 GLY A C 1
ATOM 505 O O . GLY A 1 74 ? 12.859 0.534 -2.611 1.00 94.38 74 GLY A O 1
ATOM 506 N N . VAL A 1 75 ? 10.659 0.501 -3.091 1.00 91.94 75 VAL A N 1
ATOM 507 C CA . VAL A 1 75 ? 10.771 1.217 -4.378 1.00 91.94 75 VAL A CA 1
ATOM 508 C C . VAL A 1 75 ? 9.875 2.459 -4.464 1.00 91.94 75 VAL A C 1
ATOM 510 O O . VAL A 1 75 ? 9.573 2.944 -5.557 1.00 91.94 75 VAL A O 1
ATOM 513 N N . ALA A 1 76 ? 9.467 3.000 -3.319 1.00 88.94 76 ALA A N 1
ATOM 514 C CA . ALA A 1 76 ? 8.567 4.145 -3.211 1.00 88.94 76 ALA A CA 1
ATOM 515 C C . ALA A 1 76 ? 9.247 5.498 -3.473 1.00 88.94 76 ALA A C 1
ATOM 517 O O . ALA A 1 76 ? 8.580 6.512 -3.620 1.00 88.94 76 ALA A O 1
ATOM 518 N N . ASP A 1 77 ? 10.573 5.561 -3.550 1.00 90.50 77 ASP A N 1
ATOM 519 C CA . ASP A 1 77 ? 11.305 6.812 -3.773 1.00 90.50 77 ASP A CA 1
ATOM 520 C C . ASP A 1 77 ? 11.600 7.087 -5.253 1.00 90.50 77 ASP A C 1
ATOM 522 O O . ASP A 1 77 ? 12.268 8.069 -5.584 1.00 90.50 77 ASP A O 1
ATOM 526 N N . SER A 1 78 ? 11.099 6.254 -6.169 1.00 90.31 78 SER A N 1
ATOM 527 C CA . SER A 1 78 ? 11.395 6.377 -7.592 1.00 90.31 78 SER A CA 1
ATOM 528 C C . SER A 1 78 ? 10.224 5.986 -8.493 1.00 90.31 78 SER A C 1
ATOM 530 O O . SER A 1 78 ? 9.271 5.321 -8.093 1.00 90.31 78 SER A O 1
ATOM 532 N N . THR A 1 79 ? 10.279 6.429 -9.748 1.00 89.69 79 THR A N 1
ATOM 533 C CA . THR A 1 79 ? 9.312 6.049 -10.783 1.00 89.69 79 THR A CA 1
ATOM 534 C C . THR A 1 79 ? 10.022 5.572 -12.038 1.00 89.69 79 THR A C 1
ATOM 536 O O . THR A 1 79 ? 11.120 6.030 -12.376 1.00 89.69 79 THR A O 1
ATOM 539 N N . THR A 1 80 ? 9.385 4.638 -12.739 1.00 89.56 80 THR A N 1
ATOM 540 C CA . THR A 1 80 ? 9.933 4.009 -13.936 1.00 89.56 80 THR A CA 1
ATOM 541 C C . THR A 1 80 ? 9.110 4.348 -15.170 1.00 89.56 80 THR A C 1
ATOM 543 O O . THR A 1 80 ? 7.886 4.462 -15.117 1.00 89.56 80 THR A O 1
ATOM 546 N N . ALA A 1 81 ? 9.786 4.461 -16.309 1.00 89.81 81 ALA A N 1
ATOM 547 C CA . ALA A 1 81 ? 9.156 4.510 -17.617 1.00 89.81 81 AL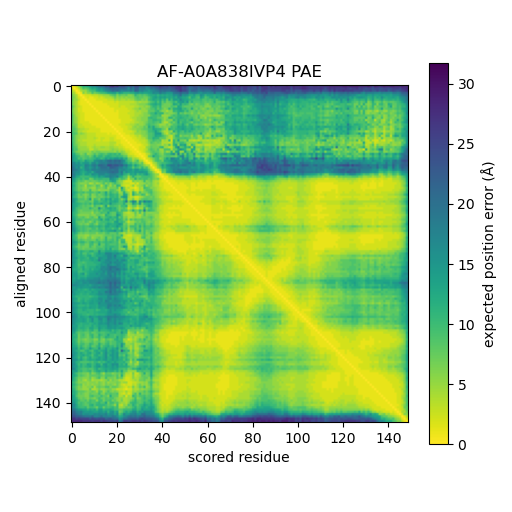A A CA 1
ATOM 548 C C . ALA A 1 81 ? 9.373 3.188 -18.356 1.00 89.81 81 ALA A C 1
ATOM 550 O O . ALA A 1 81 ? 10.439 2.572 -18.266 1.00 89.81 81 ALA A O 1
ATOM 551 N N . PHE A 1 82 ? 8.360 2.778 -19.115 1.00 91.06 82 PHE A N 1
ATOM 552 C CA . PHE A 1 82 ? 8.426 1.621 -19.996 1.00 91.06 82 PHE A CA 1
ATOM 553 C C . PHE A 1 82 ? 8.733 2.051 -21.433 1.00 91.06 82 PHE A C 1
ATOM 555 O O . PHE A 1 82 ? 8.063 2.918 -21.994 1.00 91.06 82 PHE A O 1
ATOM 562 N N . PHE A 1 83 ? 9.710 1.393 -22.049 1.00 93.06 83 PHE A N 1
ATOM 563 C CA . PHE A 1 83 ? 10.138 1.607 -23.425 1.00 93.06 83 PHE A CA 1
ATOM 564 C C . PHE A 1 83 ? 9.981 0.305 -24.212 1.00 93.06 83 PHE A C 1
ATOM 566 O O . PHE A 1 83 ? 10.614 -0.703 -23.901 1.00 93.06 83 PHE A O 1
ATOM 573 N N . ALA A 1 84 ? 9.145 0.321 -25.250 1.00 94.38 84 ALA A N 1
ATOM 574 C CA . ALA A 1 84 ? 9.003 -0.816 -26.155 1.00 94.38 84 ALA A CA 1
ATOM 575 C C . ALA A 1 84 ? 10.220 -0.918 -27.092 1.00 94.38 84 ALA A C 1
ATOM 577 O O . ALA A 1 84 ? 10.663 0.085 -27.654 1.00 94.38 84 ALA A O 1
ATOM 578 N N . LEU A 1 85 ? 10.740 -2.131 -27.286 1.00 95.56 85 LEU A N 1
ATOM 579 C CA . LEU A 1 85 ? 11.870 -2.412 -28.169 1.00 95.56 85 LEU A CA 1
ATOM 580 C C . LEU A 1 85 ? 11.396 -3.004 -29.511 1.00 95.56 85 LEU A C 1
ATOM 582 O O . LEU A 1 85 ? 10.378 -3.699 -29.554 1.00 95.56 85 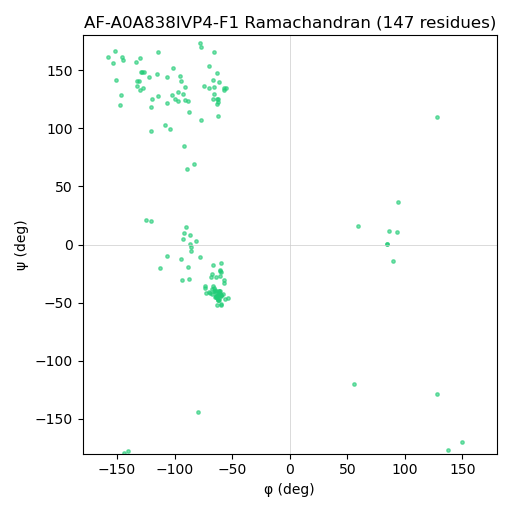LEU A O 1
ATOM 586 N N . PRO A 1 86 ? 12.139 -2.799 -30.620 1.00 94.62 86 PRO A N 1
ATOM 587 C CA . PRO A 1 86 ? 11.710 -3.238 -31.955 1.00 94.62 86 PRO A CA 1
ATOM 588 C C . PRO A 1 86 ? 11.494 -4.750 -32.111 1.00 94.62 86 PRO A C 1
ATOM 590 O O . PRO A 1 86 ? 10.767 -5.177 -33.001 1.00 94.62 86 PRO A O 1
ATOM 593 N N . ASN A 1 87 ? 12.122 -5.567 -31.262 1.00 94.19 87 ASN A N 1
ATOM 594 C CA . ASN A 1 87 ? 11.983 -7.025 -31.264 1.00 94.19 87 ASN A CA 1
ATOM 595 C C . ASN A 1 87 ? 10.791 -7.530 -30.425 1.00 94.19 87 ASN A C 1
ATOM 597 O O . ASN A 1 87 ? 10.678 -8.733 -30.206 1.00 94.19 87 ASN A O 1
ATOM 601 N N . GLY A 1 88 ? 9.931 -6.634 -29.930 1.00 92.62 88 GLY A N 1
ATOM 602 C CA . GLY A 1 88 ? 8.785 -6.975 -29.084 1.00 92.62 88 GLY A CA 1
ATOM 603 C C . GLY A 1 88 ? 9.114 -7.125 -27.596 1.00 92.62 88 GLY A C 1
ATOM 604 O O . GLY A 1 88 ? 8.211 -7.395 -26.809 1.00 92.62 88 GLY A O 1
ATOM 605 N N . ALA A 1 89 ? 10.373 -6.932 -27.195 1.00 94.38 89 ALA A N 1
ATOM 606 C CA . ALA A 1 89 ? 10.743 -6.834 -25.787 1.00 94.38 89 ALA A CA 1
ATOM 607 C C . ALA A 1 89 ? 10.382 -5.454 -25.203 1.00 94.38 89 ALA A C 1
ATOM 609 O O . ALA A 1 89 ? 10.036 -4.516 -25.925 1.00 94.38 89 ALA A O 1
ATOM 610 N N . GLY A 1 90 ? 10.488 -5.325 -23.883 1.00 93.81 90 GLY A N 1
ATOM 611 C CA . GLY A 1 90 ? 10.299 -4.073 -23.158 1.00 93.81 90 GLY A CA 1
ATOM 612 C C . GLY A 1 90 ? 11.472 -3.787 -22.232 1.00 93.81 90 GLY A C 1
ATOM 613 O O . GLY A 1 90 ? 12.092 -4.712 -21.712 1.00 93.81 90 GLY A O 1
ATOM 614 N N . LEU A 1 91 ? 11.766 -2.508 -22.030 1.00 93.56 91 LEU A N 1
ATOM 615 C CA . LEU A 1 91 ? 12.739 -2.027 -21.059 1.00 93.56 91 LEU A CA 1
ATOM 616 C C . LEU A 1 91 ? 12.027 -1.118 -20.057 1.00 93.56 91 LEU A C 1
ATOM 618 O O . LEU A 1 91 ? 11.392 -0.146 -20.457 1.00 93.56 91 LEU A O 1
ATOM 622 N N . GLN A 1 92 ? 12.154 -1.414 -18.768 1.00 91.38 92 GLN A N 1
ATOM 623 C CA . GLN A 1 92 ? 11.662 -0.557 -17.694 1.00 91.38 92 GLN A CA 1
ATOM 624 C C . GLN A 1 92 ? 12.857 0.113 -17.018 1.00 91.38 92 GLN A C 1
ATOM 626 O O . GLN A 1 92 ? 13.774 -0.568 -16.565 1.00 91.38 92 GLN A O 1
ATOM 631 N N . VAL A 1 93 ? 12.879 1.445 -17.013 1.00 93.44 93 VAL A N 1
ATOM 632 C CA . VAL A 1 93 ? 14.015 2.235 -16.513 1.00 93.44 93 VAL A CA 1
ATOM 633 C C . VAL A 1 93 ? 13.517 3.234 -15.492 1.00 93.44 93 VAL A C 1
ATOM 635 O O . VAL A 1 93 ? 12.533 3.923 -15.749 1.00 93.44 93 VAL A O 1
ATOM 638 N N . THR A 1 94 ? 14.214 3.355 -14.367 1.00 92.44 94 THR A N 1
ATOM 639 C CA . THR A 1 94 ? 13.993 4.441 -13.410 1.00 92.44 94 THR A CA 1
ATOM 640 C C . THR A 1 94 ? 14.309 5.782 -14.064 1.00 92.44 94 THR A C 1
ATOM 642 O O . THR A 1 94 ? 15.426 6.004 -14.528 1.00 92.44 94 THR A O 1
ATOM 645 N N . THR A 1 95 ? 13.323 6.675 -14.121 1.00 92.75 95 THR A N 1
ATOM 646 C CA . THR A 1 95 ? 13.443 7.970 -14.810 1.00 92.75 95 THR A CA 1
ATOM 647 C C . THR A 1 95 ? 13.423 9.167 -13.877 1.00 92.75 95 THR A C 1
ATOM 649 O O . THR A 1 95 ? 13.865 10.241 -14.278 1.00 92.75 95 THR A O 1
ATOM 652 N N . ALA A 1 96 ? 12.913 9.012 -12.657 1.00 90.69 96 ALA A N 1
ATOM 653 C CA . ALA A 1 96 ? 12.907 10.084 -11.672 1.00 90.69 96 ALA A CA 1
ATOM 654 C C . ALA A 1 96 ? 12.891 9.537 -10.243 1.00 90.69 96 ALA A C 1
ATOM 656 O O . ALA A 1 96 ? 12.430 8.420 -10.004 1.00 90.69 96 ALA A O 1
ATOM 657 N N . MET A 1 97 ? 13.372 10.370 -9.320 1.00 90.38 97 MET A N 1
ATOM 658 C CA . MET A 1 97 ? 13.198 10.202 -7.879 1.00 90.38 97 MET A CA 1
ATOM 659 C C . MET A 1 97 ? 11.993 11.023 -7.424 1.00 90.38 97 MET A C 1
ATOM 661 O O . MET A 1 97 ? 11.751 12.108 -7.961 1.00 90.38 97 MET A O 1
ATOM 665 N N . VAL A 1 98 ? 11.256 10.523 -6.439 1.00 87.88 98 VAL A N 1
ATOM 666 C CA . VAL A 1 98 ? 10.120 11.221 -5.839 1.00 87.88 98 VAL A CA 1
ATOM 667 C C . VAL A 1 98 ? 10.569 11.981 -4.595 1.00 87.88 98 VAL A C 1
ATOM 669 O O . VAL A 1 98 ? 11.415 11.533 -3.820 1.00 87.88 98 VAL A O 1
ATOM 672 N N . GLN A 1 99 ? 10.016 13.178 -4.436 1.00 88.50 99 GLN A N 1
ATOM 673 C CA . GLN A 1 99 ? 10.281 14.070 -3.318 1.00 88.50 99 GLN A CA 1
ATOM 674 C C . GLN A 1 99 ? 8.963 14.473 -2.668 1.00 88.50 99 GLN A C 1
ATOM 676 O O . GLN A 1 99 ? 7.940 14.606 -3.343 1.00 88.50 99 GLN A O 1
ATOM 681 N N . ASN A 1 100 ? 9.011 14.705 -1.362 1.00 85.06 100 ASN A N 1
ATOM 682 C CA . ASN A 1 100 ? 7.930 15.342 -0.626 1.00 85.06 100 ASN A CA 1
ATOM 683 C C . ASN A 1 100 ? 7.753 16.803 -1.070 1.00 85.06 100 ASN A C 1
ATOM 685 O O . ASN A 1 100 ? 8.638 17.407 -1.679 1.00 85.06 100 ASN A O 1
ATOM 689 N N . ALA A 1 101 ? 6.619 17.407 -0.703 1.00 84.31 101 ALA A N 1
ATOM 690 C CA . ALA A 1 101 ? 6.323 18.808 -1.019 1.00 84.31 101 ALA A CA 1
ATOM 691 C C . ALA A 1 101 ? 7.350 19.804 -0.441 1.00 84.31 101 ALA A C 1
ATOM 693 O O . ALA A 1 101 ? 7.495 20.909 -0.960 1.00 84.31 101 ALA A O 1
ATOM 694 N N . ASP A 1 102 ? 8.065 19.417 0.618 1.00 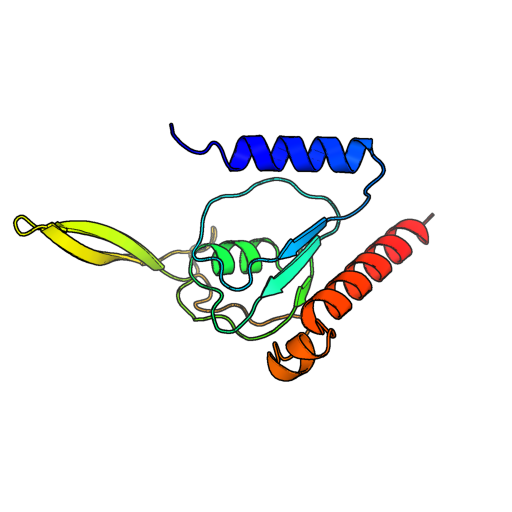89.94 102 ASP A N 1
ATOM 695 C CA . ASP A 1 102 ? 9.136 20.202 1.239 1.00 89.94 102 ASP A CA 1
ATOM 696 C C . ASP A 1 102 ? 10.522 19.988 0.594 1.00 89.94 102 ASP A C 1
ATOM 698 O O . ASP A 1 102 ? 11.501 20.603 1.016 1.00 89.94 102 ASP A O 1
ATOM 702 N N . GLY A 1 103 ? 10.613 19.143 -0.440 1.00 85.81 103 GLY A N 1
ATOM 703 C CA . GLY A 1 103 ? 11.846 18.826 -1.160 1.00 85.81 103 GLY A CA 1
ATOM 704 C C . GLY A 1 103 ? 12.706 17.731 -0.523 1.00 85.81 103 GLY A C 1
ATOM 705 O O . GLY A 1 103 ? 13.758 17.402 -1.077 1.00 85.81 103 GLY A O 1
ATOM 706 N N . SER A 1 104 ? 12.294 17.149 0.608 1.00 87.19 104 SER A N 1
ATOM 707 C CA . SER A 1 104 ? 12.956 15.967 1.171 1.00 87.19 104 SER A CA 1
ATOM 708 C C . SER A 1 104 ? 12.713 14.724 0.307 1.00 87.19 104 SER A C 1
ATOM 710 O O . SER A 1 104 ? 11.715 14.629 -0.412 1.00 87.19 104 SER A O 1
ATOM 712 N N . THR A 1 105 ? 13.634 13.760 0.356 1.00 81.12 105 THR A N 1
ATOM 713 C CA . THR A 1 105 ? 13.464 12.481 -0.346 1.00 81.12 105 THR A CA 1
ATOM 714 C C . THR A 1 105 ? 12.300 11.711 0.265 1.00 81.12 105 THR A C 1
ATOM 716 O O . THR A 1 105 ? 12.184 11.625 1.489 1.00 81.12 105 THR A O 1
ATOM 719 N N . TYR A 1 106 ? 11.453 11.148 -0.591 1.00 86.44 106 TYR A N 1
ATOM 720 C CA . TYR A 1 106 ? 10.397 10.244 -0.153 1.00 86.44 106 TYR A CA 1
ATOM 721 C C . TYR A 1 106 ? 11.014 8.984 0.480 1.00 86.44 106 TYR A C 1
ATOM 723 O O . TYR A 1 106 ? 12.112 8.576 0.097 1.00 86.44 106 TYR A O 1
ATOM 731 N N . ALA A 1 107 ? 10.363 8.381 1.477 1.00 90.56 107 ALA A N 1
ATOM 732 C CA . ALA A 1 107 ? 10.881 7.148 2.071 1.00 90.56 107 ALA A CA 1
ATOM 733 C C . ALA A 1 107 ? 10.936 6.047 1.002 1.00 90.56 107 ALA A C 1
ATOM 735 O O . ALA A 1 107 ? 10.028 5.953 0.184 1.00 90.56 107 ALA A O 1
ATOM 736 N N . SER A 1 108 ? 11.987 5.222 0.995 1.00 90.81 108 SER A N 1
ATOM 737 C CA . SER A 1 108 ? 12.125 4.159 -0.008 1.00 90.81 108 SER A CA 1
ATOM 738 C C . SER A 1 108 ? 11.168 2.995 0.244 1.00 90.81 108 SER A C 1
ATOM 740 O O . SER A 1 108 ? 10.640 2.445 -0.713 1.00 90.81 108 SER A O 1
ATOM 742 N N . SER A 1 109 ? 10.909 2.655 1.511 1.00 94.75 109 SER A N 1
ATOM 743 C CA . SER A 1 109 ? 9.957 1.626 1.963 1.00 94.75 109 SER A CA 1
ATOM 744 C C . SER A 1 109 ? 9.028 2.168 3.049 1.00 94.75 109 SER A C 1
ATOM 746 O O . SER A 1 109 ? 9.389 3.108 3.761 1.00 94.75 109 SER A O 1
ATOM 748 N N . VAL A 1 110 ? 7.896 1.505 3.263 1.00 95.88 110 VAL A N 1
ATOM 749 C CA . VAL A 1 110 ? 6.930 1.805 4.326 1.00 95.88 110 VAL A CA 1
ATOM 750 C C . VAL A 1 110 ? 7.179 0.888 5.515 1.00 95.88 110 VAL A C 1
ATOM 752 O O . VAL A 1 110 ? 7.188 -0.333 5.354 1.00 95.88 110 VAL A O 1
ATOM 755 N N . MET A 1 111 ? 7.404 1.470 6.698 1.00 97.19 111 MET A N 1
ATOM 756 C CA . MET A 1 111 ? 7.429 0.711 7.953 1.00 97.19 111 MET A CA 1
ATOM 757 C C . MET A 1 111 ? 6.018 0.700 8.530 1.00 97.19 111 MET A C 1
ATOM 759 O O . MET A 1 111 ? 5.490 1.789 8.741 1.00 97.19 111 MET A O 1
ATOM 763 N N . PRO A 1 112 ? 5.427 -0.473 8.803 1.00 96.94 112 PRO A N 1
ATOM 764 C CA . PRO A 1 112 ? 4.083 -0.549 9.355 1.00 96.94 112 PRO A CA 1
ATOM 765 C C . PRO A 1 112 ? 4.043 0.030 10.775 1.00 96.94 112 PRO A C 1
ATOM 767 O O . PRO A 1 112 ? 4.949 -0.206 11.579 1.00 96.94 112 PRO A O 1
ATOM 770 N N . ASP A 1 113 ? 2.965 0.746 11.096 1.00 97.38 113 ASP A N 1
ATOM 771 C CA . ASP A 1 113 ? 2.672 1.223 12.452 1.00 97.38 113 ASP A CA 1
ATOM 772 C C . ASP A 1 113 ? 2.385 0.047 13.396 1.00 97.38 113 ASP A C 1
ATOM 774 O O . ASP A 1 113 ? 2.763 0.068 14.569 1.00 97.38 113 ASP A O 1
ATOM 778 N N . VAL A 1 114 ? 1.728 -0.994 12.868 1.00 97.12 114 VAL A N 1
ATOM 779 C CA . VAL A 1 114 ? 1.435 -2.247 13.575 1.00 97.12 114 VAL A CA 1
ATOM 780 C C . VAL A 1 114 ? 2.079 -3.413 12.816 1.00 97.12 114 VAL A C 1
ATOM 782 O O . VAL A 1 114 ? 1.511 -3.896 11.831 1.00 97.12 114 VAL A O 1
ATOM 785 N N . PRO A 1 115 ? 3.265 -3.876 13.247 1.00 97.75 115 PRO A N 1
ATOM 786 C CA . PRO A 1 115 ? 3.931 -5.014 12.628 1.00 97.75 115 PRO A CA 1
ATOM 787 C C . PRO A 1 115 ? 3.145 -6.314 12.842 1.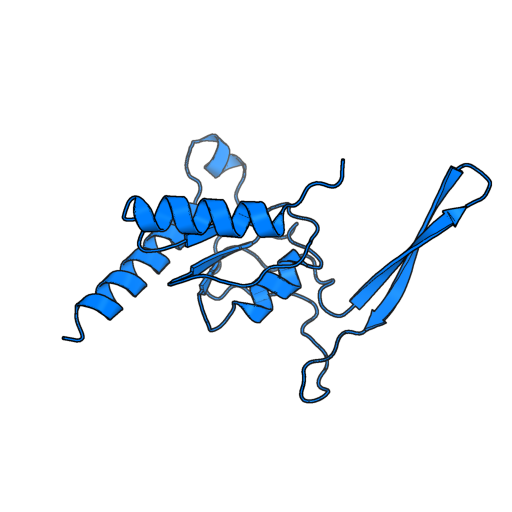00 97.75 115 PRO A C 1
ATOM 789 O O . PRO A 1 115 ? 2.852 -6.678 13.983 1.00 97.75 115 PRO A O 1
ATOM 792 N N . VAL A 1 116 ? 2.827 -7.016 11.754 1.00 97.31 116 VAL A N 1
ATOM 793 C CA . VAL A 1 116 ? 2.141 -8.318 11.740 1.00 97.31 116 VAL A CA 1
ATOM 794 C C . VAL A 1 116 ? 2.674 -9.141 10.567 1.00 97.31 116 VAL A C 1
ATOM 796 O O . VAL A 1 116 ? 2.668 -8.659 9.440 1.00 97.31 116 VAL A O 1
ATOM 799 N N . ASP A 1 117 ? 3.093 -10.381 10.816 1.00 95.88 117 ASP A N 1
ATOM 800 C CA . ASP A 1 117 ? 3.587 -11.271 9.757 1.00 95.88 117 ASP A CA 1
ATOM 801 C C . ASP A 1 117 ? 2.441 -11.724 8.827 1.00 95.88 117 ASP A C 1
ATOM 803 O O . ASP A 1 117 ? 1.378 -12.156 9.293 1.00 95.88 117 ASP A O 1
ATOM 807 N N . ASP A 1 118 ? 2.666 -11.678 7.510 1.00 94.44 118 ASP A N 1
ATOM 808 C CA . ASP A 1 118 ? 1.724 -12.159 6.484 1.00 94.44 118 ASP A CA 1
ATOM 809 C C . ASP A 1 118 ? 1.977 -13.651 6.194 1.00 94.44 118 ASP A C 1
ATOM 811 O O . ASP A 1 118 ? 2.432 -14.065 5.124 1.00 94.44 118 ASP A O 1
ATOM 815 N N . ASP A 1 119 ? 1.740 -14.489 7.207 1.00 93.69 119 ASP A N 1
ATOM 816 C CA . ASP A 1 119 ? 2.049 -15.919 7.144 1.00 93.69 119 ASP A CA 1
ATOM 817 C C . ASP A 1 119 ? 1.013 -16.696 6.309 1.00 93.69 119 ASP A C 1
ATOM 819 O O . ASP A 1 119 ? -0.104 -16.997 6.746 1.00 93.69 119 ASP A O 1
ATOM 823 N N . LEU A 1 120 ? 1.433 -17.116 5.113 1.00 90.19 120 LEU A N 1
ATOM 824 C CA . LEU A 1 120 ? 0.638 -17.929 4.189 1.00 90.19 120 LEU A CA 1
ATOM 825 C C . LEU A 1 120 ? 0.145 -19.257 4.785 1.00 90.19 120 LEU A C 1
ATOM 827 O O . LEU A 1 120 ? -0.919 -19.745 4.396 1.00 90.19 120 LEU A O 1
ATOM 831 N N . MET A 1 121 ? 0.883 -19.866 5.716 1.00 94.06 121 MET A N 1
ATOM 832 C CA . MET A 1 121 ? 0.457 -21.098 6.385 1.00 94.06 121 MET A CA 1
ATOM 833 C C . MET A 1 121 ? -0.662 -20.826 7.386 1.00 94.06 121 MET A C 1
ATOM 835 O O . MET A 1 121 ? -1.588 -21.630 7.513 1.00 94.06 121 MET A O 1
ATOM 839 N N . VAL A 1 122 ? -0.605 -19.697 8.087 1.00 92.81 122 VAL A N 1
ATOM 840 C CA . VAL A 1 122 ? -1.663 -19.257 9.006 1.00 92.81 122 VAL A CA 1
ATOM 841 C C . VAL A 1 122 ? -2.909 -18.853 8.208 1.00 92.81 122 VAL A C 1
ATOM 843 O O . VAL A 1 122 ? -4.013 -19.314 8.522 1.00 92.81 122 VAL A O 1
ATOM 846 N N . LEU A 1 123 ? -2.723 -18.144 7.089 1.00 91.88 123 LEU A N 1
ATOM 847 C CA . LEU A 1 123 ? -3.789 -17.798 6.148 1.00 91.88 123 LEU A CA 1
ATOM 848 C C . LEU A 1 123 ? -4.477 -19.034 5.562 1.00 91.88 123 LEU A C 1
ATOM 850 O O . LEU A 1 123 ? -5.706 -19.095 5.516 1.00 91.88 123 LEU A O 1
ATOM 854 N N . ALA A 1 124 ? -3.713 -20.058 5.169 1.00 92.56 124 ALA A N 1
ATOM 855 C CA . ALA A 1 124 ? -4.262 -21.313 4.651 1.00 92.56 124 ALA A CA 1
ATOM 856 C C . ALA A 1 124 ? -5.157 -22.049 5.667 1.00 92.56 124 ALA A C 1
ATOM 858 O O . ALA A 1 124 ? -6.014 -22.841 5.275 1.00 92.56 124 ALA A O 1
ATOM 859 N N . ASN A 1 125 ? -4.996 -21.761 6.963 1.00 94.56 125 ASN A N 1
ATOM 860 C CA . ASN A 1 125 ? -5.854 -22.263 8.037 1.00 94.56 125 ASN A CA 1
ATOM 861 C C . ASN A 1 125 ? -7.035 -21.324 8.363 1.00 94.56 125 ASN A C 1
ATOM 863 O O . ASN A 1 125 ? -7.745 -21.544 9.344 1.00 94.56 125 ASN A O 1
ATOM 867 N N . GLY A 1 126 ? -7.275 -20.304 7.534 1.00 92.75 126 GLY A N 1
ATOM 868 C CA . GLY A 1 126 ? -8.399 -19.373 7.643 1.00 92.75 126 GLY A CA 1
ATOM 869 C C . GLY A 1 126 ? -8.155 -18.178 8.565 1.00 92.75 126 GLY A C 1
ATOM 870 O O . GLY A 1 126 ? -9.109 -17.478 8.906 1.00 92.75 126 GLY A O 1
ATOM 871 N N . ILE A 1 127 ? -6.910 -17.943 8.984 1.00 94.69 127 ILE A N 1
ATOM 872 C CA . ILE A 1 127 ? -6.542 -16.823 9.853 1.00 94.69 127 ILE A CA 1
ATOM 873 C C . ILE A 1 127 ? -5.753 -15.812 9.024 1.00 94.69 127 ILE A C 1
ATOM 875 O O . ILE A 1 127 ? -4.574 -15.997 8.752 1.00 94.69 127 ILE A O 1
ATOM 879 N N . ASP A 1 128 ? -6.414 -14.729 8.631 1.00 95.88 128 ASP A N 1
ATOM 880 C CA . ASP A 1 128 ? -5.763 -13.578 8.007 1.00 95.88 128 ASP A CA 1
ATOM 881 C C . ASP A 1 128 ? -5.384 -12.576 9.105 1.00 95.88 128 ASP A C 1
ATOM 883 O O . ASP A 1 128 ? -6.176 -11.701 9.463 1.00 95.88 128 ASP A O 1
ATOM 887 N N . ALA A 1 129 ? -4.218 -12.780 9.722 1.00 96.25 129 ALA A N 1
ATOM 888 C CA . ALA A 1 129 ? -3.783 -11.984 10.868 1.00 96.25 129 ALA A CA 1
ATOM 889 C C . ALA A 1 129 ? -3.661 -10.479 10.542 1.00 96.25 129 ALA A C 1
ATOM 891 O O . ALA A 1 129 ? -4.198 -9.680 11.318 1.00 96.25 129 ALA A O 1
ATOM 892 N N . PRO A 1 130 ? -3.073 -10.061 9.399 1.00 96.12 130 PRO A N 1
ATOM 893 C CA . PRO A 1 130 ? -3.050 -8.648 9.018 1.00 96.12 130 PRO A CA 1
ATOM 894 C C . PRO A 1 130 ? -4.453 -8.049 8.828 1.00 96.12 130 PRO A C 1
ATOM 896 O O . PRO A 1 130 ? -4.731 -6.954 9.323 1.00 96.12 130 PRO A O 1
ATOM 899 N N . LEU A 1 131 ? -5.379 -8.771 8.183 1.00 94.88 131 LEU A N 1
ATOM 900 C CA . LEU A 1 131 ? -6.758 -8.297 8.014 1.00 94.88 131 LEU A CA 1
ATOM 901 C C . LEU A 1 131 ? -7.511 -8.194 9.347 1.00 94.88 131 LEU A C 1
ATOM 903 O O . LEU A 1 131 ? -8.281 -7.254 9.557 1.00 94.88 131 LEU A O 1
ATOM 907 N N . GLN A 1 132 ? -7.313 -9.154 10.251 1.00 96.62 132 GLN A N 1
ATOM 908 C CA . GLN A 1 132 ? -7.927 -9.131 11.580 1.00 96.62 132 GLN A CA 1
ATOM 909 C C . GLN A 1 132 ? -7.436 -7.933 12.396 1.00 96.62 132 GLN A C 1
ATOM 911 O O . GLN A 1 132 ? -8.263 -7.222 12.968 1.00 96.62 132 GLN A O 1
ATOM 916 N N . ALA A 1 133 ? -6.130 -7.660 12.371 1.00 95.94 133 ALA A N 1
ATOM 917 C CA . ALA A 1 133 ? -5.546 -6.484 13.009 1.00 95.94 133 ALA A CA 1
ATOM 918 C C . ALA A 1 133 ? -6.091 -5.175 12.406 1.00 95.94 133 ALA A C 1
ATOM 920 O O . ALA A 1 133 ? -6.429 -4.249 13.139 1.00 95.94 133 ALA A O 1
ATOM 921 N N . ALA A 1 134 ? -6.270 -5.108 11.082 1.00 94.44 134 ALA A N 1
ATOM 922 C CA . ALA A 1 134 ? -6.887 -3.951 10.429 1.00 94.44 134 ALA A CA 1
ATOM 923 C C . ALA A 1 134 ? -8.346 -3.731 10.836 1.00 94.44 134 ALA A C 1
ATOM 925 O O . ALA A 1 134 ? -8.768 -2.593 11.056 1.00 94.44 134 ALA A O 1
ATOM 926 N N . LEU A 1 135 ? -9.122 -4.806 10.973 1.00 93.31 135 LEU A N 1
ATOM 927 C CA . LEU A 1 135 ? -10.499 -4.720 11.444 1.00 93.31 135 LEU A CA 1
ATOM 928 C C . LEU A 1 135 ? -10.576 -4.227 12.894 1.00 93.31 135 LEU A C 1
ATOM 930 O O . LEU A 1 135 ? -11.461 -3.435 13.217 1.00 93.31 135 LEU A O 1
ATOM 934 N N . GLU A 1 136 ? -9.674 -4.696 13.753 1.00 94.25 136 GLU A N 1
ATOM 935 C CA . GLU A 1 136 ? -9.563 -4.247 15.142 1.00 94.25 136 GLU A CA 1
ATOM 936 C C . GLU A 1 136 ? -9.194 -2.761 15.213 1.00 94.25 136 GLU A C 1
ATOM 938 O O . GLU A 1 136 ? -9.956 -1.978 15.777 1.00 94.25 136 GLU A O 1
ATOM 943 N N . ALA A 1 137 ? -8.136 -2.346 14.513 1.00 91.31 137 ALA A N 1
ATOM 944 C CA . ALA A 1 137 ? -7.697 -0.953 14.433 1.00 91.31 137 ALA A CA 1
ATOM 945 C C . ALA A 1 137 ? -8.816 0.006 13.991 1.00 91.31 137 ALA A C 1
ATOM 947 O O . ALA A 1 137 ? -9.033 1.067 14.581 1.00 91.31 137 ALA A O 1
ATOM 948 N N . VAL A 1 138 ? -9.565 -0.370 12.952 1.00 89.00 138 VAL A N 1
ATOM 949 C CA . VAL A 1 138 ? -10.676 0.447 12.454 1.00 89.00 138 VAL A CA 1
ATOM 950 C C . VAL A 1 138 ? -11.829 0.507 13.460 1.00 89.00 138 VAL A C 1
ATOM 952 O O . VAL A 1 138 ? -12.445 1.562 13.612 1.00 89.00 138 VAL A O 1
ATOM 955 N N . ARG A 1 139 ? -12.136 -0.591 14.164 1.00 89.88 139 ARG A N 1
ATOM 956 C CA . ARG A 1 139 ? -13.169 -0.600 15.214 1.00 89.88 139 ARG A CA 1
ATOM 957 C C . ARG A 1 139 ? -12.799 0.315 16.371 1.00 89.88 139 ARG A C 1
ATOM 959 O O . ARG A 1 139 ? -13.632 1.122 16.769 1.00 89.88 139 ARG A O 1
ATOM 966 N N . GLU A 1 140 ? -11.561 0.244 16.849 1.00 89.44 140 GLU A N 1
ATOM 967 C CA . GLU A 1 140 ? -11.068 1.123 17.913 1.00 89.44 140 GLU A CA 1
ATOM 968 C C . GLU A 1 140 ? -11.150 2.599 17.506 1.00 89.44 140 GLU A C 1
ATOM 970 O O . GLU A 1 140 ? -11.637 3.434 18.271 1.00 89.44 140 GLU A O 1
ATOM 975 N N . ALA A 1 141 ? -10.758 2.927 16.270 1.00 82.56 141 ALA A N 1
ATOM 976 C CA . ALA A 1 141 ? -10.864 4.285 15.742 1.00 82.56 141 ALA A CA 1
ATOM 977 C C . ALA A 1 141 ? -12.323 4.781 15.682 1.00 82.56 141 ALA A C 1
ATOM 979 O O . ALA A 1 141 ? -12.605 5.938 16.004 1.00 82.56 141 ALA A O 1
ATOM 980 N N . LEU A 1 142 ? -13.261 3.908 15.300 1.00 81.56 142 LEU A N 1
ATOM 981 C CA . LEU A 1 142 ? -14.692 4.219 15.284 1.00 81.56 142 LEU A CA 1
ATOM 982 C C . LEU A 1 142 ? -15.258 4.417 16.697 1.00 81.56 142 LEU A C 1
ATOM 984 O O . LEU A 1 142 ? -16.028 5.353 16.921 1.00 81.56 142 LEU A O 1
ATOM 988 N N . GLU A 1 143 ? -14.884 3.572 17.657 1.00 85.19 143 GLU A N 1
ATOM 989 C CA . GLU A 1 143 ? -15.313 3.696 19.055 1.00 85.19 143 GLU A CA 1
ATOM 990 C C . GLU A 1 143 ? -14.780 4.982 19.694 1.00 85.19 143 GLU A C 1
ATOM 992 O O . GLU A 1 143 ? -15.549 5.726 20.310 1.00 85.19 143 GLU A O 1
ATOM 997 N N . ALA A 1 144 ? -13.504 5.309 19.473 1.00 80.25 144 ALA A N 1
ATOM 998 C CA . ALA A 1 144 ? -12.896 6.552 19.944 1.00 80.25 144 ALA A CA 1
ATOM 999 C C . ALA A 1 144 ? -13.597 7.795 19.369 1.00 80.25 144 ALA A C 1
ATOM 1001 O O . ALA A 1 144 ? -13.850 8.758 20.094 1.00 80.25 144 ALA A O 1
ATOM 1002 N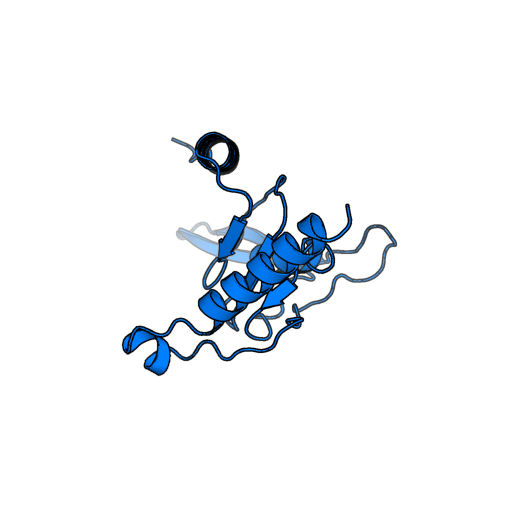 N . ALA A 1 145 ? -13.974 7.761 18.087 1.00 70.56 145 ALA A N 1
ATOM 1003 C CA . ALA A 1 145 ? -14.740 8.833 17.453 1.00 70.56 145 ALA A CA 1
ATOM 1004 C C . ALA A 1 145 ? -16.179 8.952 18.000 1.00 70.56 145 ALA A C 1
ATOM 1006 O O . ALA A 1 145 ? -16.763 10.034 17.963 1.00 70.56 145 ALA A O 1
ATOM 1007 N N . SER A 1 146 ? -16.742 7.859 18.524 1.00 67.94 146 SER A N 1
ATOM 1008 C CA . SER A 1 146 ? -18.110 7.798 19.062 1.00 67.94 146 SER A CA 1
ATOM 1009 C C . SER A 1 146 ? -18.198 8.185 20.545 1.00 67.94 146 SER A C 1
ATOM 1011 O O . SER A 1 146 ? -19.228 8.693 20.983 1.00 67.94 146 SER A O 1
ATOM 1013 N N . GLY A 1 147 ? -17.136 7.947 21.322 1.00 57.81 147 GLY A N 1
ATOM 1014 C CA . GLY A 1 147 ? -17.071 8.217 22.766 1.00 57.81 147 GLY A CA 1
ATOM 1015 C C . GLY A 1 147 ? -16.671 9.647 23.154 1.00 57.81 147 GLY A C 1
ATOM 1016 O O . GLY A 1 147 ? -16.612 9.955 24.341 1.00 57.81 147 GLY A O 1
ATOM 1017 N N . GLY A 1 148 ? -16.379 10.513 22.179 1.00 51.00 148 GLY A N 1
ATOM 1018 C CA . GLY A 1 148 ? -15.984 11.914 22.384 1.00 51.00 148 GLY A CA 1
ATOM 1019 C C . GLY A 1 148 ? -17.132 12.935 22.421 1.00 51.00 148 GLY A C 1
ATOM 1020 O O . GLY A 1 148 ? -16.860 14.127 22.272 1.00 51.00 148 GLY A O 1
ATOM 1021 N N . LEU A 1 149 ? -18.386 12.488 22.571 1.00 40.28 149 LEU A N 1
ATOM 1022 C CA . LEU A 1 149 ? -19.590 13.331 22.668 1.00 40.28 149 LEU A CA 1
ATOM 1023 C C . LEU A 1 149 ? -20.080 13.486 24.112 1.00 40.28 149 LEU A C 1
ATOM 1025 O O . LEU A 1 149 ? -20.192 12.456 24.813 1.00 40.28 149 LEU A O 1
#

Nearest PDB structures (foldseek):
  7rpq-assembly1_B-4  TM=6.689E-01  e=1.329E-06  Pseudomonas aeruginosa PAO1
  4ghn-assembly1_A  TM=7.733E-01  e=4.682E-05  Bacteroides uniformis ATCC 8492
  4l8k-assembly2_B  TM=7.131E-01  e=8.747E-05  Parabacteroides merdae ATCC 43184
  8vcb-assembly2_B  TM=7.119E-01  e=1.442E-04  Bacteroides fragilis
  6wb4-assembly1_A  TM=3.008E-01  e=6.300E+00  uncultured bacterium